Protein AF-A0A3D3PNQ1-F1 (afdb_monomer_lite)

Radius of gyration: 33.35 Å; chains: 1; bounding box: 90×78×55 Å

Sequence (111 aa):
MNPTLRNFSMIVSLSAAGLLAACGGGGGSSSAPGTLGVAMTDAPSCGYDAVNVTVNKVRVNQSATASDTDAGWTDITLNPAKKINLLNLTNGALEQLGETPLAAGHYTQLR

pLDDT: mean 84.72, std 19.07, range [38.25, 98.56]

Structure (mmCIF, N/CA/C/O backbone):
data_AF-A0A3D3PNQ1-F1
#
_entry.id   AF-A0A3D3PNQ1-F1
#
loop_
_atom_site.group_PDB
_atom_site.id
_atom_site.type_symbol
_atom_site.label_atom_id
_atom_site.label_alt_id
_ato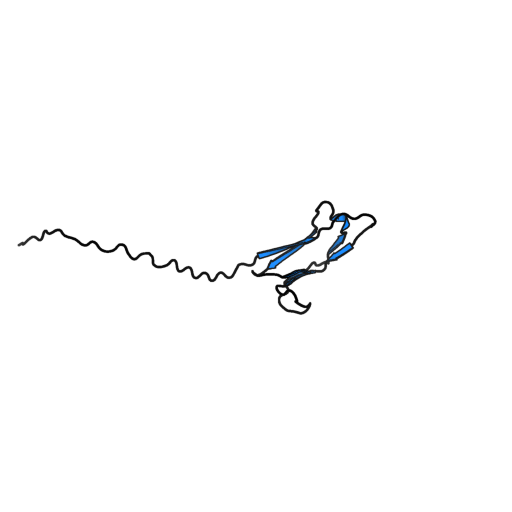m_site.label_comp_id
_atom_site.label_asym_id
_atom_site.label_entity_id
_atom_site.label_seq_id
_atom_site.pdbx_PDB_ins_code
_atom_site.Cartn_x
_atom_site.Cartn_y
_atom_site.Cartn_z
_atom_site.occupancy
_atom_site.B_iso_or_equiv
_atom_site.auth_seq_id
_atom_site.auth_comp_id
_atom_site.auth_asym_id
_atom_site.auth_atom_id
_atom_site.pdbx_PDB_model_num
ATOM 1 N N . MET A 1 1 ? 66.655 64.317 -33.186 1.00 38.25 1 MET A N 1
ATOM 2 C CA . MET A 1 1 ? 66.115 65.424 -34.007 1.00 38.25 1 MET A CA 1
ATOM 3 C C . MET A 1 1 ? 64.935 64.869 -34.800 1.00 38.25 1 MET A C 1
ATOM 5 O O . MET A 1 1 ? 65.093 63.832 -35.426 1.00 38.25 1 MET A O 1
ATOM 9 N N . ASN A 1 2 ? 63.763 65.489 -34.614 1.00 47.16 2 ASN A N 1
ATOM 10 C CA . ASN A 1 2 ? 62.400 65.099 -35.039 1.00 47.16 2 ASN A CA 1
ATOM 11 C C . ASN A 1 2 ? 62.227 64.912 -36.568 1.00 47.16 2 ASN A C 1
ATOM 13 O O . ASN A 1 2 ? 63.029 65.468 -37.317 1.00 47.16 2 ASN A O 1
ATOM 17 N N . PRO A 1 3 ? 61.213 64.144 -37.038 1.00 46.59 3 PRO A N 1
ATOM 18 C CA . PRO A 1 3 ? 59.819 64.631 -37.155 1.00 46.59 3 PRO A CA 1
ATOM 19 C C . PRO A 1 3 ? 58.782 63.612 -36.626 1.00 46.59 3 PRO A C 1
ATOM 21 O O . PRO A 1 3 ? 58.877 62.420 -36.881 1.00 46.59 3 PRO A O 1
ATOM 24 N N . THR A 1 4 ? 57.893 63.955 -35.692 1.00 45.28 4 THR A N 1
ATOM 25 C CA . THR A 1 4 ? 56.597 64.657 -35.835 1.00 45.28 4 THR A CA 1
ATOM 26 C C . THR A 1 4 ? 55.593 64.080 -36.841 1.00 45.28 4 THR A C 1
ATOM 28 O O . THR A 1 4 ? 55.849 64.041 -38.039 1.00 45.28 4 THR A O 1
ATOM 31 N N . LEU A 1 5 ? 54.387 63.858 -36.294 1.00 50.41 5 LEU A N 1
ATOM 32 C CA . LEU A 1 5 ? 53.048 63.950 -36.892 1.00 50.41 5 LEU A CA 1
ATOM 33 C C . LEU A 1 5 ? 52.552 62.778 -37.749 1.00 50.41 5 LEU A C 1
ATOM 35 O O . LEU A 1 5 ? 52.920 62.622 -38.910 1.00 50.41 5 LEU A O 1
ATOM 39 N N . ARG A 1 6 ? 51.501 62.118 -37.244 1.00 48.44 6 ARG A N 1
ATOM 40 C CA . ARG A 1 6 ? 50.291 61.959 -38.057 1.00 48.44 6 ARG A CA 1
ATOM 41 C C . ARG A 1 6 ? 49.026 61.929 -37.201 1.00 48.44 6 ARG A C 1
ATOM 43 O O . ARG A 1 6 ? 48.668 60.927 -36.598 1.00 48.44 6 ARG A O 1
ATOM 50 N N . ASN A 1 7 ? 48.375 63.083 -37.178 1.00 50.88 7 ASN A N 1
ATOM 51 C CA . ASN A 1 7 ? 46.952 63.249 -36.928 1.00 50.88 7 ASN A CA 1
ATOM 52 C C . ASN A 1 7 ? 46.200 62.544 -38.074 1.00 50.88 7 ASN A C 1
ATOM 54 O O . ASN A 1 7 ? 46.560 62.817 -39.215 1.00 50.88 7 ASN A O 1
ATOM 58 N N . PHE A 1 8 ? 45.211 61.681 -37.820 1.00 46.34 8 PHE A N 1
ATOM 59 C CA . PHE A 1 8 ? 43.975 61.624 -38.620 1.00 46.34 8 PHE A CA 1
ATOM 60 C C . PHE A 1 8 ? 42.955 60.648 -38.020 1.00 46.34 8 PHE A C 1
ATOM 62 O O . PHE A 1 8 ? 43.210 59.463 -37.827 1.00 46.34 8 PHE A O 1
ATOM 69 N N . SER A 1 9 ? 41.785 61.207 -37.745 1.00 49.00 9 SER A N 1
ATOM 70 C CA . SER A 1 9 ? 40.527 60.540 -37.438 1.00 49.00 9 SER A CA 1
ATOM 71 C C . SER A 1 9 ? 40.068 59.661 -38.611 1.00 49.00 9 SER A C 1
ATOM 73 O O . SER A 1 9 ? 40.113 60.148 -39.737 1.00 49.00 9 SER A O 1
ATOM 75 N N . MET A 1 10 ? 39.612 58.422 -38.366 1.00 44.97 10 MET A N 1
ATOM 76 C CA . MET A 1 10 ? 38.375 57.843 -38.939 1.00 44.97 10 MET A CA 1
ATOM 77 C C . MET A 1 10 ? 38.227 56.323 -38.700 1.00 44.97 10 MET A C 1
ATOM 79 O O . MET A 1 10 ? 39.079 55.537 -39.090 1.00 44.97 10 MET A O 1
ATOM 83 N N . ILE A 1 11 ? 37.051 55.975 -38.157 1.00 53.47 11 ILE A N 1
ATOM 84 C CA . ILE A 1 11 ? 36.168 54.835 -38.489 1.00 53.47 11 ILE A CA 1
ATOM 85 C C . ILE A 1 11 ? 36.722 53.412 -38.315 1.00 53.47 11 ILE A C 1
ATOM 87 O O . ILE A 1 11 ? 37.449 52.939 -39.173 1.00 53.47 11 ILE A O 1
ATOM 91 N N . VAL A 1 12 ? 36.167 52.666 -37.345 1.00 51.66 12 VAL A N 1
ATOM 92 C CA . VAL A 1 12 ? 35.718 51.271 -37.555 1.00 51.66 12 VAL A CA 1
ATOM 93 C C . VAL A 1 12 ? 34.482 51.001 -36.684 1.00 51.66 12 VAL A C 1
ATOM 95 O O . VAL A 1 12 ? 34.578 50.803 -35.475 1.00 51.66 12 VAL A O 1
ATOM 98 N N . SER A 1 13 ? 33.305 50.986 -37.310 1.00 58.44 13 SER A N 1
ATOM 99 C CA . SER A 1 13 ? 32.117 50.293 -36.804 1.00 58.44 13 SER A CA 1
ATOM 100 C C . SER A 1 13 ? 32.240 48.809 -37.158 1.00 58.44 13 SER A C 1
ATOM 102 O O . SER A 1 13 ? 32.164 48.489 -38.336 1.00 58.44 13 SER A O 1
ATOM 104 N N . LEU A 1 14 ? 32.457 47.928 -36.175 1.00 53.62 14 LEU A N 1
ATOM 105 C CA . LEU A 1 14 ? 32.313 46.456 -36.235 1.00 53.62 14 LEU A CA 1
ATOM 106 C C . LEU A 1 14 ? 32.769 45.945 -34.852 1.00 53.62 14 LEU A C 1
ATOM 108 O O . LEU A 1 14 ? 33.936 46.073 -34.513 1.00 53.62 14 LEU A O 1
ATOM 112 N N . SER A 1 15 ? 31.963 45.399 -33.944 1.00 56.06 15 SER A N 1
ATOM 113 C CA . SER A 1 15 ? 31.302 44.099 -34.063 1.00 56.06 15 SER A CA 1
ATOM 114 C C . SER A 1 15 ? 30.521 43.867 -32.756 1.00 56.06 15 SER A C 1
ATOM 116 O O . SER A 1 15 ? 31.131 43.676 -31.708 1.00 56.06 15 SER A O 1
ATOM 118 N N . ALA A 1 16 ? 29.188 43.885 -32.790 1.00 56.97 16 ALA A N 1
ATOM 119 C CA . ALA A 1 16 ? 28.334 43.526 -31.648 1.00 56.97 16 ALA A CA 1
ATOM 120 C C . ALA A 1 16 ? 27.601 42.200 -31.916 1.00 56.97 16 ALA A C 1
ATOM 122 O O . ALA A 1 16 ? 26.392 42.091 -31.744 1.00 56.97 16 ALA A O 1
ATOM 123 N N . ALA A 1 17 ? 28.329 41.191 -32.395 1.00 57.47 17 ALA A N 1
ATOM 124 C CA . ALA A 1 17 ? 27.790 39.866 -32.680 1.00 57.47 17 ALA A CA 1
ATOM 125 C C . ALA A 1 17 ? 28.833 38.815 -32.293 1.00 57.47 17 ALA A C 1
ATOM 127 O O . ALA A 1 17 ? 29.747 38.535 -33.062 1.00 57.47 17 ALA A O 1
ATOM 128 N N . GLY A 1 18 ? 28.743 38.271 -31.077 1.00 60.44 18 GLY A N 1
ATOM 129 C CA . GLY A 1 18 ? 29.689 37.229 -30.667 1.00 60.44 18 GLY A CA 1
ATOM 130 C C . GLY A 1 18 ? 29.585 36.654 -29.257 1.00 60.44 18 GLY A C 1
ATOM 131 O O . GLY A 1 18 ? 30.374 35.774 -28.945 1.00 60.44 18 GLY A O 1
ATOM 132 N N . LEU A 1 19 ? 28.646 37.084 -28.403 1.00 57.81 19 LEU A N 1
ATOM 133 C CA . LEU A 1 19 ? 28.533 36.550 -27.030 1.00 57.81 19 LEU A CA 1
ATOM 134 C C . LEU A 1 19 ? 27.261 35.733 -26.764 1.00 57.81 19 LEU A C 1
ATOM 136 O O . LEU A 1 19 ? 26.935 35.457 -25.617 1.00 57.81 19 LEU A O 1
ATOM 140 N N . LEU A 1 20 ? 26.569 35.277 -27.809 1.00 56.88 20 LEU A N 1
ATOM 141 C CA . LEU A 1 20 ? 25.509 34.266 -27.684 1.00 56.88 20 LEU A CA 1
ATOM 142 C C . LEU A 1 20 ? 26.071 32.851 -27.889 1.00 56.88 20 LEU A C 1
ATOM 144 O O . LEU A 1 20 ? 25.394 31.989 -28.447 1.00 56.88 20 LEU A O 1
ATOM 148 N N . ALA A 1 21 ? 27.315 32.605 -27.453 1.00 60.19 21 ALA A N 1
ATOM 149 C CA . ALA A 1 21 ? 27.858 31.258 -27.338 1.00 60.19 21 ALA A CA 1
ATOM 150 C C . ALA A 1 21 ? 27.078 30.521 -26.242 1.00 60.19 21 ALA A C 1
ATOM 152 O O . ALA A 1 21 ? 27.427 30.544 -25.068 1.00 60.19 21 ALA A O 1
ATOM 153 N N . ALA A 1 22 ? 25.949 29.979 -26.689 1.00 55.75 22 ALA A N 1
ATOM 154 C CA . ALA A 1 22 ? 25.191 28.864 -26.177 1.00 55.75 22 ALA A CA 1
ATOM 155 C C . ALA A 1 22 ? 25.344 28.605 -24.675 1.00 55.75 22 ALA A C 1
ATOM 157 O O . ALA A 1 22 ? 26.286 27.961 -24.214 1.00 55.75 22 ALA A O 1
ATOM 158 N N . CYS A 1 23 ? 24.287 28.959 -23.945 1.00 60.81 23 CYS A N 1
ATOM 159 C CA . CYS A 1 23 ? 23.791 28.143 -22.847 1.00 60.81 23 CYS A CA 1
ATOM 160 C C . CYS A 1 23 ? 23.475 26.737 -23.400 1.00 60.81 23 CYS A C 1
ATOM 162 O O . CYS A 1 23 ? 22.332 26.388 -23.683 1.00 60.81 23 CYS A O 1
ATOM 164 N N . GLY A 1 24 ? 24.518 25.952 -23.659 1.00 57.56 24 GLY A N 1
ATOM 165 C CA . GLY A 1 24 ? 24.444 24.542 -24.005 1.00 57.56 24 GLY A CA 1
ATOM 166 C C . GLY A 1 24 ? 24.231 23.744 -22.730 1.00 57.56 24 GLY A C 1
ATOM 167 O O . GLY A 1 24 ? 25.107 22.992 -22.314 1.00 57.56 24 GLY A O 1
ATOM 168 N N . GLY A 1 25 ? 23.089 23.952 -22.075 1.00 58.78 25 GLY A N 1
ATOM 169 C CA . GLY A 1 25 ? 22.626 23.093 -20.995 1.00 58.78 25 GLY A CA 1
ATOM 170 C C . GLY A 1 25 ? 22.195 21.760 -21.588 1.00 58.78 25 GLY A C 1
ATOM 171 O O . GLY A 1 25 ? 21.031 21.584 -21.937 1.00 58.78 25 GLY A O 1
ATOM 172 N N . GLY A 1 26 ? 23.141 20.835 -21.748 1.00 57.78 26 GLY A N 1
ATOM 173 C CA . GLY A 1 26 ? 22.857 19.436 -22.051 1.00 57.78 26 GLY A CA 1
ATOM 174 C C . GLY A 1 26 ?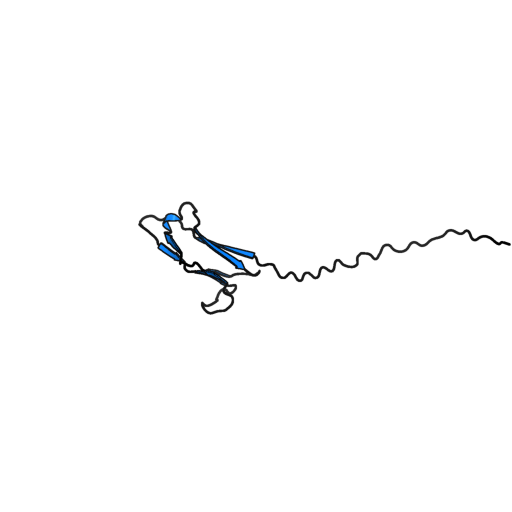 22.089 18.822 -20.884 1.00 57.78 26 GLY A C 1
ATOM 175 O O . GLY A 1 26 ? 22.687 18.299 -19.949 1.00 57.78 26 GLY A O 1
ATOM 176 N N . GLY A 1 27 ? 20.763 18.951 -20.915 1.00 58.59 27 GLY A N 1
ATOM 177 C CA . GLY A 1 27 ? 19.837 18.457 -19.902 1.00 58.59 27 GLY A CA 1
ATOM 178 C C . GLY A 1 27 ? 19.703 16.941 -19.949 1.00 58.59 27 GLY A C 1
ATOM 179 O O . GLY A 1 27 ? 18.668 16.418 -20.344 1.00 58.59 27 GLY A O 1
ATOM 180 N N . GLY A 1 28 ? 20.747 16.232 -19.530 1.00 60.97 28 GLY A N 1
ATOM 181 C CA . GLY A 1 28 ? 20.641 14.848 -19.087 1.00 60.97 28 GLY A CA 1
ATOM 182 C C . GLY A 1 28 ? 20.160 14.815 -17.642 1.00 60.97 28 GLY A C 1
ATOM 183 O O . GLY A 1 28 ? 20.920 14.439 -16.756 1.00 60.97 28 GLY A O 1
ATOM 184 N N . SER A 1 29 ? 18.929 15.262 -17.380 1.00 62.28 29 SER A N 1
ATOM 185 C CA . SER A 1 29 ? 18.337 15.093 -16.053 1.00 62.28 29 SER A CA 1
ATOM 186 C C . SER A 1 29 ? 18.027 13.615 -15.864 1.00 62.28 29 SER A C 1
ATOM 188 O O . SER A 1 29 ? 17.011 13.118 -16.346 1.00 62.28 29 SER A O 1
ATOM 190 N N . SER A 1 30 ? 18.889 12.898 -15.143 1.00 64.75 30 SER A N 1
ATOM 191 C CA . SER A 1 30 ? 18.427 11.734 -14.396 1.00 64.75 30 SER A CA 1
ATOM 192 C C . SER A 1 30 ? 17.337 12.247 -13.461 1.00 64.75 30 SER A C 1
ATOM 194 O O . SER A 1 30 ? 17.642 12.949 -12.494 1.00 64.75 30 SER A O 1
ATOM 196 N N . SER A 1 31 ? 16.071 12.003 -13.800 1.00 74.94 31 SER A N 1
ATOM 197 C CA . SER A 1 31 ? 14.953 12.443 -12.973 1.00 74.94 31 SER A CA 1
ATOM 198 C C . SER A 1 31 ? 15.160 11.916 -11.560 1.00 74.94 31 SER A C 1
ATOM 200 O O . SER A 1 31 ? 15.267 10.705 -11.353 1.00 74.94 31 SER A O 1
ATOM 202 N N . ALA A 1 32 ? 15.279 12.839 -10.606 1.00 84.69 32 ALA A N 1
ATOM 203 C CA . ALA A 1 32 ? 15.458 12.488 -9.209 1.00 84.69 32 ALA A CA 1
ATOM 204 C C . ALA A 1 32 ? 14.282 11.608 -8.748 1.00 84.69 32 ALA A C 1
ATOM 206 O O . ALA A 1 32 ? 13.153 11.810 -9.212 1.00 84.69 32 ALA A O 1
ATOM 207 N N . PRO A 1 33 ? 14.526 10.623 -7.869 1.00 92.00 33 PRO A N 1
ATOM 208 C CA . PRO A 1 33 ? 13.450 9.820 -7.314 1.00 92.00 33 PRO A CA 1
ATOM 209 C C . PRO A 1 33 ? 12.467 10.697 -6.525 1.00 92.00 33 PRO A C 1
ATOM 211 O O . PRO A 1 33 ? 12.858 11.684 -5.901 1.00 92.00 33 PRO A O 1
ATOM 214 N N . GLY A 1 34 ? 11.191 10.321 -6.560 1.00 95.00 34 GLY A N 1
ATOM 215 C CA . GLY A 1 34 ? 10.155 10.849 -5.673 1.00 95.00 34 GLY A CA 1
ATOM 216 C C . GLY A 1 34 ? 9.919 9.915 -4.486 1.00 95.00 34 GLY A C 1
ATOM 217 O O . GLY A 1 34 ? 10.484 8.825 -4.430 1.00 95.00 34 GLY A O 1
ATOM 218 N N . THR A 1 35 ? 9.049 10.311 -3.560 1.00 97.50 35 THR A N 1
ATOM 219 C CA . THR A 1 35 ? 8.626 9.462 -2.434 1.00 97.50 35 THR A CA 1
ATOM 220 C C . THR A 1 35 ? 7.161 9.081 -2.603 1.00 97.50 35 THR A C 1
ATOM 222 O O . THR A 1 35 ? 6.310 9.954 -2.764 1.00 97.50 35 THR A O 1
ATOM 225 N N . LEU A 1 36 ? 6.859 7.782 -2.553 1.00 97.81 36 LEU A N 1
ATOM 226 C CA . LEU A 1 36 ? 5.497 7.275 -2.410 1.00 97.81 36 LEU A CA 1
ATOM 227 C C . LEU A 1 36 ? 5.195 7.111 -0.923 1.00 97.81 36 LEU A C 1
ATOM 229 O O . LEU A 1 36 ? 5.867 6.321 -0.266 1.00 97.81 36 LEU A O 1
ATOM 233 N N . GLY A 1 37 ? 4.171 7.802 -0.425 1.00 98.12 37 GLY A N 1
ATOM 234 C CA . GLY A 1 37 ? 3.568 7.533 0.880 1.00 98.12 37 GLY A CA 1
ATOM 235 C C . GLY A 1 37 ? 2.223 6.834 0.726 1.00 98.12 37 GLY A C 1
AT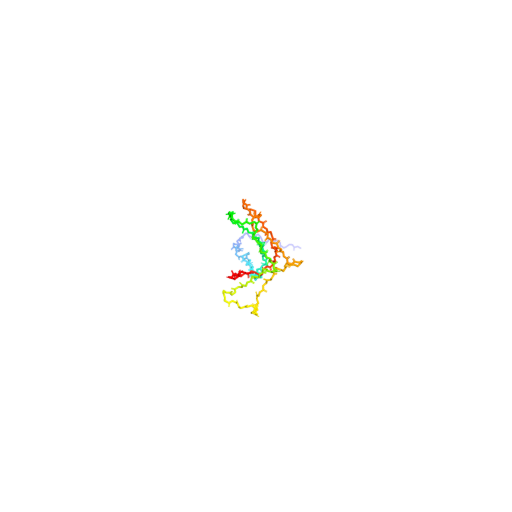OM 236 O O . GLY A 1 37 ? 1.436 7.188 -0.154 1.00 98.12 37 GLY A O 1
ATOM 237 N N . VAL A 1 38 ? 1.965 5.827 1.560 1.00 98.25 38 VAL A N 1
ATOM 238 C CA . VAL A 1 38 ? 0.732 5.032 1.516 1.00 98.25 38 VAL A CA 1
ATOM 239 C C . VAL A 1 38 ? 0.046 5.058 2.874 1.00 98.25 38 VAL A C 1
ATOM 241 O O . VAL A 1 38 ? 0.647 4.725 3.897 1.00 98.25 38 VAL A O 1
ATOM 244 N N . ALA A 1 39 ? -1.246 5.376 2.859 1.00 98.00 39 ALA A N 1
ATOM 245 C CA . ALA A 1 39 ? -2.131 5.291 4.010 1.00 98.00 39 ALA A CA 1
ATOM 246 C C . ALA A 1 39 ? -3.432 4.566 3.643 1.00 98.00 39 ALA A C 1
ATOM 248 O O . ALA A 1 39 ? -3.865 4.589 2.491 1.00 98.00 39 ALA A O 1
ATOM 249 N N . MET A 1 40 ? -4.053 3.934 4.634 1.00 96.44 40 MET A N 1
ATOM 250 C CA . MET A 1 40 ? -5.340 3.251 4.530 1.00 96.44 40 MET A CA 1
ATOM 251 C C . MET A 1 40 ? -6.430 4.072 5.220 1.00 96.44 40 MET A C 1
ATOM 253 O O . MET A 1 40 ? -6.184 4.701 6.246 1.00 96.44 40 MET A O 1
ATOM 257 N N . THR A 1 41 ? -7.640 4.040 4.673 1.00 96.81 41 THR A N 1
ATOM 258 C CA . THR A 1 41 ? -8.847 4.617 5.275 1.00 96.81 41 THR A CA 1
ATOM 259 C C . THR A 1 41 ? -10.038 3.720 4.964 1.00 96.81 41 THR A C 1
ATOM 261 O O . THR A 1 41 ? -9.934 2.852 4.094 1.00 96.81 41 THR A O 1
ATOM 264 N N . ASP A 1 42 ? -11.151 3.922 5.662 1.00 95.19 42 ASP A N 1
ATOM 265 C CA . ASP A 1 42 ? -12.398 3.206 5.405 1.00 95.19 42 ASP A CA 1
ATOM 266 C C . ASP A 1 42 ? -13.616 4.110 5.636 1.00 95.19 42 ASP A C 1
ATOM 268 O O . ASP A 1 42 ? -13.570 5.081 6.398 1.00 95.19 42 ASP A O 1
ATOM 272 N N . ALA A 1 43 ? -14.721 3.793 4.964 1.00 92.00 43 ALA A N 1
ATOM 273 C CA . ALA A 1 43 ? -15.996 4.448 5.214 1.00 92.00 43 ALA A CA 1
ATOM 274 C C . ALA A 1 43 ? -16.656 3.864 6.477 1.00 92.00 43 ALA A C 1
ATOM 276 O O . ALA A 1 43 ? -16.513 2.676 6.758 1.00 92.00 43 ALA A O 1
ATOM 277 N N . PRO A 1 44 ? -17.434 4.652 7.239 1.00 87.75 44 PRO A N 1
ATOM 278 C CA . PRO A 1 44 ? -18.179 4.110 8.368 1.00 87.75 44 PRO A CA 1
ATOM 279 C C . PRO A 1 44 ? -19.132 2.984 7.942 1.00 87.75 44 PRO A C 1
ATOM 281 O O . PRO A 1 44 ? -19.900 3.141 6.993 1.00 87.75 44 PRO A O 1
ATOM 284 N N . SER A 1 45 ? -19.139 1.887 8.701 1.00 87.56 45 SER A N 1
ATOM 285 C CA . SER A 1 45 ? -20.103 0.794 8.561 1.00 87.56 45 SER A CA 1
ATOM 286 C C . SER A 1 45 ? -20.757 0.476 9.903 1.00 87.56 45 SER A C 1
ATOM 288 O O . SER A 1 45 ? -20.137 0.602 10.957 1.00 87.56 45 SER A O 1
ATOM 290 N N . CYS A 1 46 ? -22.012 0.030 9.868 1.00 88.44 46 CYS A N 1
ATOM 291 C CA . CYS A 1 46 ? -22.729 -0.492 11.030 1.00 88.44 46 CYS A CA 1
ATOM 292 C C . CYS A 1 46 ? -22.825 -2.027 10.976 1.00 88.44 46 CYS A C 1
ATOM 294 O O . CYS A 1 46 ? -22.607 -2.631 9.928 1.00 88.44 46 CYS A O 1
ATOM 296 N N . GLY A 1 47 ? -23.150 -2.656 12.111 1.00 94.06 47 GLY A N 1
ATOM 297 C CA . GLY A 1 47 ? -23.455 -4.093 12.174 1.00 94.06 47 GLY A CA 1
ATOM 298 C C . GLY A 1 47 ? -22.257 -5.037 12.330 1.00 94.06 47 GLY A C 1
ATOM 299 O O . GLY A 1 47 ? -22.443 -6.246 12.232 1.00 94.06 47 GLY A O 1
ATOM 300 N N . TYR A 1 48 ? -21.058 -4.514 12.603 1.00 95.25 48 TYR A N 1
ATOM 301 C CA . TYR A 1 48 ? -19.858 -5.306 12.886 1.00 95.25 48 TYR A CA 1
ATOM 302 C C . TYR A 1 48 ? -19.240 -4.893 14.223 1.00 95.25 48 TYR A C 1
ATOM 304 O O . TYR A 1 48 ? -19.182 -3.703 14.525 1.00 95.25 48 TYR A O 1
ATOM 312 N N . ASP A 1 49 ? -18.709 -5.858 14.976 1.00 95.38 49 ASP A N 1
ATOM 313 C CA . ASP A 1 49 ? -17.921 -5.578 16.187 1.00 95.38 49 ASP A CA 1
ATOM 314 C C . ASP A 1 49 ? -16.466 -5.208 15.846 1.00 95.38 49 ASP A C 1
ATOM 316 O O . ASP A 1 49 ? -15.842 -4.379 16.507 1.00 95.38 49 ASP A O 1
ATOM 320 N N . ALA A 1 50 ? -15.909 -5.829 14.800 1.00 95.81 50 ALA A N 1
ATOM 321 C CA . ALA A 1 50 ? -14.582 -5.526 14.276 1.00 95.81 50 ALA A CA 1
ATOM 322 C C . ALA A 1 50 ? -14.433 -5.996 12.826 1.00 95.81 50 ALA A C 1
ATOM 324 O O . ALA A 1 50 ? -14.897 -7.077 12.463 1.00 95.81 50 ALA A O 1
ATOM 325 N N . VAL A 1 51 ? -13.689 -5.229 12.030 1.00 96.19 51 VAL A N 1
ATOM 326 C CA . VAL A 1 51 ? -13.262 -5.614 10.679 1.00 96.19 51 VAL A CA 1
ATOM 327 C C . VAL A 1 51 ? -11.748 -5.498 10.634 1.00 96.19 51 VAL A C 1
ATOM 329 O O . VAL A 1 51 ? -11.201 -4.406 10.536 1.00 96.19 51 VAL A O 1
ATOM 332 N N . ASN A 1 52 ? -11.053 -6.625 10.780 1.00 97.38 52 ASN A N 1
ATOM 333 C CA . ASN A 1 52 ? -9.600 -6.632 10.922 1.00 97.38 52 ASN A CA 1
ATOM 334 C C . ASN A 1 52 ? -8.903 -6.958 9.600 1.00 97.38 52 ASN A C 1
ATOM 336 O O . ASN A 1 52 ? -9.106 -8.037 9.048 1.00 97.38 52 ASN A O 1
ATOM 340 N N . VAL A 1 53 ? -8.009 -6.073 9.169 1.00 97.56 53 VAL A N 1
ATOM 341 C CA . V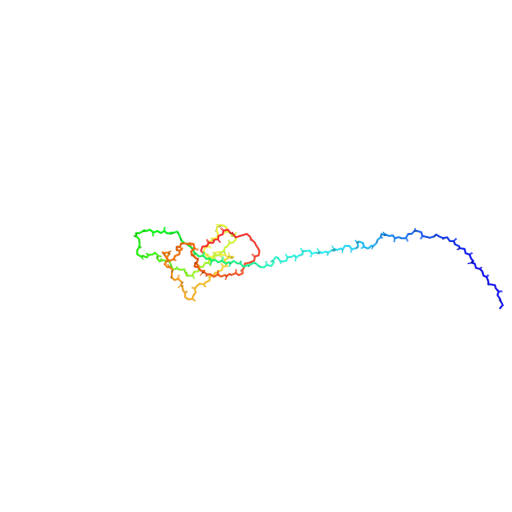AL A 1 53 ? -7.079 -6.292 8.058 1.00 97.56 53 VAL A CA 1
ATOM 342 C C . VAL A 1 53 ? -5.663 -6.359 8.614 1.00 97.56 53 VAL A C 1
ATOM 344 O O . VAL A 1 53 ? -5.258 -5.507 9.401 1.00 97.56 53 VAL A O 1
ATOM 347 N N . THR A 1 54 ? -4.898 -7.368 8.205 1.00 98.38 54 THR A N 1
ATOM 348 C CA . THR A 1 54 ? -3.468 -7.459 8.520 1.00 98.38 54 THR A CA 1
ATOM 349 C C . THR A 1 54 ? -2.674 -7.153 7.263 1.00 98.38 54 THR A C 1
ATOM 351 O O . THR A 1 54 ? -2.768 -7.886 6.283 1.00 98.38 54 THR A O 1
ATOM 354 N N . VAL A 1 55 ? -1.887 -6.081 7.296 1.00 98.31 55 VAL A N 1
ATOM 355 C CA . VAL A 1 55 ? -1.023 -5.683 6.184 1.00 98.31 55 VAL A CA 1
ATOM 356 C C . VAL A 1 55 ? 0.401 -6.134 6.478 1.00 98.31 55 VAL A C 1
ATOM 358 O O . VAL A 1 55 ? 1.034 -5.677 7.431 1.00 98.31 55 VAL A O 1
ATOM 361 N N . ASN A 1 56 ? 0.911 -7.036 5.646 1.00 98.38 56 ASN A N 1
ATOM 362 C CA . ASN A 1 56 ? 2.308 -7.467 5.689 1.00 98.38 56 ASN A CA 1
ATOM 363 C C . ASN A 1 56 ? 3.202 -6.551 4.849 1.00 98.38 56 ASN A C 1
ATOM 365 O O . ASN A 1 56 ? 4.353 -6.296 5.200 1.00 98.38 56 ASN A O 1
ATOM 369 N N . LYS A 1 57 ? 2.691 -6.102 3.701 1.00 97.94 57 LYS A N 1
ATOM 370 C CA . LYS A 1 57 ? 3.467 -5.380 2.700 1.00 97.94 57 LYS A CA 1
ATOM 371 C C . LYS A 1 57 ? 2.546 -4.667 1.721 1.00 97.94 57 LYS A C 1
ATOM 373 O O . LYS A 1 57 ? 1.497 -5.211 1.398 1.00 97.94 57 LYS A O 1
ATOM 378 N N . VAL A 1 58 ? 2.990 -3.519 1.223 1.00 98.25 58 VAL A N 1
ATOM 379 C CA . VAL A 1 58 ? 2.443 -2.861 0.029 1.00 98.25 58 VAL A CA 1
ATOM 380 C C . VAL A 1 58 ? 3.510 -2.904 -1.055 1.00 98.25 58 VAL A C 1
ATOM 382 O O . VAL A 1 58 ? 4.694 -2.722 -0.759 1.00 98.25 58 VAL A O 1
ATOM 385 N N . ARG A 1 59 ? 3.127 -3.165 -2.303 1.00 98.19 59 ARG A N 1
ATOM 386 C CA . ARG A 1 59 ? 4.059 -3.193 -3.436 1.00 98.19 59 ARG A CA 1
ATOM 387 C C . ARG A 1 59 ? 3.531 -2.375 -4.600 1.00 98.19 59 ARG A C 1
ATOM 389 O O . ARG A 1 59 ? 2.331 -2.360 -4.859 1.00 98.19 59 ARG A O 1
ATOM 396 N N . VAL A 1 60 ? 4.446 -1.764 -5.345 1.00 98.44 60 VAL A N 1
ATOM 397 C CA . VAL A 1 60 ? 4.130 -0.958 -6.529 1.00 98.44 60 VAL A CA 1
ATOM 398 C C . VAL A 1 60 ? 4.967 -1.389 -7.737 1.00 98.44 60 VAL A C 1
ATOM 400 O O . VAL A 1 60 ? 6.143 -1.734 -7.587 1.00 98.44 60 VAL A O 1
ATOM 403 N N . ASN A 1 61 ? 4.362 -1.393 -8.928 1.00 98.56 61 ASN A N 1
ATOM 404 C CA . ASN A 1 61 ? 5.017 -1.742 -10.195 1.00 98.56 61 ASN A CA 1
ATOM 405 C C . ASN A 1 61 ? 4.551 -0.822 -11.341 1.00 98.56 61 ASN A C 1
ATOM 407 O O . ASN A 1 61 ? 3.421 -0.325 -11.350 1.00 98.56 61 ASN A O 1
ATOM 411 N N . GLN A 1 62 ? 5.437 -0.591 -12.311 1.00 97.88 62 GLN A N 1
ATOM 412 C CA . GLN A 1 62 ? 5.159 0.190 -13.522 1.00 97.88 62 GLN A CA 1
ATOM 413 C C . GLN A 1 62 ? 4.342 -0.561 -14.577 1.00 97.8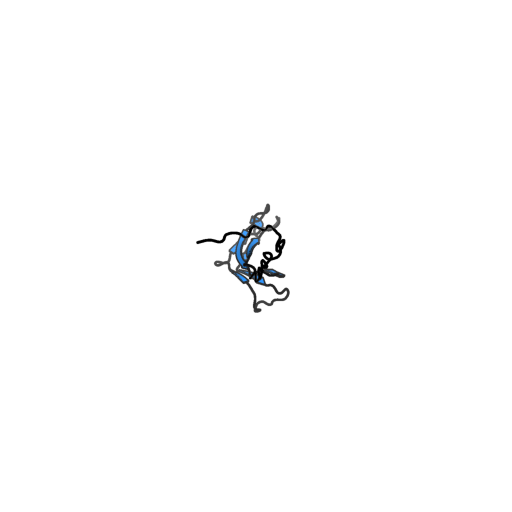8 62 GLN A C 1
ATOM 415 O O . GLN A 1 62 ? 3.725 0.067 -15.432 1.00 97.88 62 GLN A O 1
ATOM 420 N N . SER A 1 63 ? 4.325 -1.893 -14.529 1.00 97.94 63 SER A N 1
ATOM 421 C CA . SER A 1 63 ? 3.525 -2.726 -15.422 1.00 97.94 63 SER A CA 1
ATOM 422 C C . SER A 1 63 ? 2.124 -2.956 -14.858 1.00 97.94 63 SER A C 1
ATOM 424 O O . SER A 1 63 ? 1.950 -3.293 -13.686 1.00 97.94 63 SER A O 1
ATOM 426 N N . ALA A 1 64 ? 1.106 -2.808 -15.708 1.00 97.00 64 ALA A N 1
ATOM 427 C CA . ALA A 1 64 ? -0.298 -3.018 -15.350 1.00 97.00 64 ALA A CA 1
ATOM 428 C C . ALA A 1 64 ? -0.649 -4.505 -15.188 1.00 97.00 64 ALA A C 1
ATOM 430 O O . ALA A 1 64 ? -1.705 -4.841 -14.655 1.00 97.00 64 ALA A O 1
ATOM 431 N N . THR A 1 65 ? 0.234 -5.392 -15.645 1.00 97.25 65 THR A N 1
ATOM 432 C CA . THR A 1 65 ? 0.033 -6.843 -15.688 1.00 97.25 65 THR A CA 1
ATOM 433 C C . THR A 1 65 ? 1.182 -7.601 -15.024 1.00 97.25 65 THR A C 1
ATOM 435 O O . THR A 1 65 ? 1.390 -8.770 -15.339 1.00 97.25 65 THR A O 1
ATOM 438 N N . ALA A 1 66 ? 1.953 -6.945 -14.148 1.00 97.88 66 ALA A N 1
ATOM 439 C CA . ALA A 1 66 ? 3.035 -7.600 -13.422 1.00 97.88 66 ALA A CA 1
ATOM 440 C C . ALA A 1 66 ? 2.494 -8.737 -12.544 1.00 97.88 66 ALA A C 1
ATOM 442 O O . ALA A 1 66 ? 1.538 -8.562 -11.784 1.00 97.88 66 ALA A O 1
ATOM 443 N N . SER A 1 67 ? 3.134 -9.897 -12.636 1.00 97.62 67 SER A N 1
ATOM 444 C CA . SER A 1 67 ? 2.913 -11.030 -11.744 1.00 97.62 67 SER A CA 1
ATOM 445 C C . SER A 1 67 ? 3.667 -10.862 -10.414 1.00 97.62 67 SER A C 1
ATOM 447 O O . SER A 1 67 ? 4.493 -9.962 -10.242 1.00 97.62 67 SER A O 1
ATOM 449 N N . ASP A 1 68 ? 3.408 -11.743 -9.446 1.00 94.50 68 ASP A N 1
ATOM 450 C CA . ASP A 1 68 ? 4.034 -11.749 -8.107 1.00 94.50 68 ASP A CA 1
ATOM 451 C C . ASP A 1 68 ? 5.551 -11.852 -8.120 1.00 94.50 68 ASP A C 1
ATOM 453 O O . ASP A 1 68 ? 6.220 -11.276 -7.255 1.00 94.50 68 ASP A O 1
ATOM 457 N N . THR A 1 69 ? 6.076 -12.565 -9.108 1.00 96.31 69 THR A N 1
ATOM 458 C CA . THR A 1 69 ? 7.498 -12.876 -9.238 1.00 96.31 69 THR A CA 1
ATOM 459 C C . THR A 1 69 ? 8.203 -12.028 -10.288 1.00 96.31 69 THR A C 1
ATOM 461 O O . THR A 1 69 ? 9.412 -12.169 -10.454 1.00 96.31 69 THR A O 1
ATOM 464 N N . ASP A 1 70 ? 7.475 -11.163 -10.998 1.00 97.75 70 ASP A N 1
ATOM 465 C CA . ASP A 1 70 ? 8.070 -10.289 -12.007 1.00 97.75 70 ASP A CA 1
ATOM 466 C C . ASP A 1 70 ? 9.052 -9.297 -11.372 1.00 97.75 70 ASP A C 1
ATOM 468 O O . ASP A 1 70 ? 8.979 -8.959 -10.191 1.00 97.75 70 ASP A O 1
ATOM 472 N N . ALA A 1 71 ? 9.992 -8.800 -12.170 1.00 97.12 71 ALA A N 1
ATOM 473 C CA . ALA A 1 71 ? 10.902 -7.753 -11.731 1.00 97.12 71 ALA A CA 1
ATOM 474 C C . ALA A 1 71 ? 10.190 -6.389 -11.602 1.00 97.12 71 ALA A C 1
ATOM 476 O O . ALA A 1 71 ? 9.058 -6.190 -12.047 1.00 97.12 71 ALA A O 1
ATOM 477 N N . GLY A 1 72 ? 10.883 -5.417 -11.006 1.00 96.25 72 GLY A N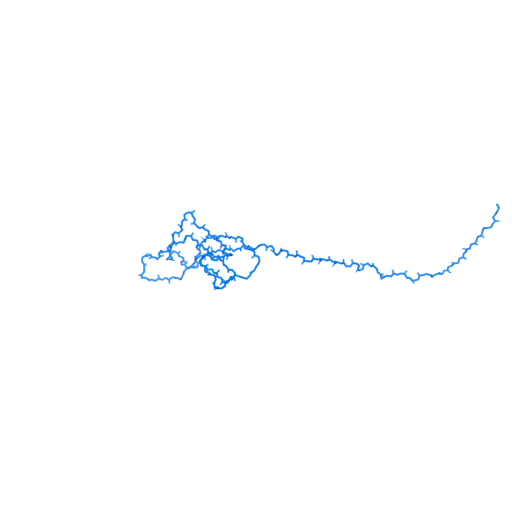 1
ATOM 478 C CA . GLY A 1 72 ? 10.426 -4.022 -10.958 1.00 96.25 72 GLY A CA 1
ATOM 479 C C . GLY A 1 72 ? 9.461 -3.683 -9.818 1.00 96.25 72 GLY A C 1
ATOM 480 O O . GLY A 1 72 ? 9.021 -2.539 -9.728 1.00 96.25 72 GLY A O 1
ATOM 481 N N . TRP A 1 73 ? 9.158 -4.630 -8.926 1.00 98.12 73 TRP A N 1
ATOM 482 C CA . TRP A 1 73 ? 8.434 -4.333 -7.692 1.00 98.12 73 TRP A CA 1
ATOM 483 C C . TRP A 1 73 ? 9.289 -3.513 -6.727 1.00 98.12 73 TRP A C 1
ATOM 485 O O . TRP A 1 73 ? 10.433 -3.868 -6.445 1.00 98.12 73 TRP A O 1
ATOM 495 N N . THR A 1 74 ? 8.706 -2.449 -6.182 1.00 98.19 74 THR A N 1
ATOM 496 C CA . THR A 1 74 ? 9.228 -1.747 -5.004 1.00 98.19 74 THR A CA 1
ATOM 497 C C . THR A 1 74 ? 8.264 -1.930 -3.842 1.00 98.19 74 THR A C 1
ATOM 499 O O . THR A 1 74 ? 7.048 -1.852 -4.026 1.00 98.19 74 THR A O 1
ATOM 502 N N . ASP A 1 75 ? 8.809 -2.182 -2.655 1.00 98.12 75 ASP A N 1
ATOM 503 C CA . ASP A 1 75 ? 8.049 -2.673 -1.510 1.00 98.12 75 ASP A CA 1
ATOM 504 C C . ASP A 1 75 ? 8.112 -1.697 -0.334 1.00 98.12 75 ASP A C 1
ATOM 506 O O . ASP A 1 75 ? 9.169 -1.151 -0.018 1.00 98.12 75 ASP A O 1
ATOM 510 N N . ILE A 1 76 ? 6.992 -1.571 0.371 1.00 98.50 76 ILE A N 1
ATOM 511 C CA . ILE A 1 76 ? 6.900 -1.048 1.734 1.00 98.50 76 ILE A CA 1
ATOM 512 C C . ILE A 1 76 ? 6.573 -2.248 2.623 1.00 98.50 76 ILE A C 1
ATOM 514 O O . ILE A 1 76 ? 5.448 -2.746 2.611 1.00 98.50 76 ILE A O 1
ATOM 518 N N . THR A 1 77 ? 7.565 -2.763 3.352 1.00 98.12 77 THR A N 1
ATOM 519 C CA . THR A 1 77 ? 7.392 -3.937 4.226 1.00 98.12 77 THR A CA 1
ATOM 520 C C . THR A 1 77 ? 7.040 -3.503 5.644 1.00 98.12 77 THR A C 1
ATOM 522 O O . THR A 1 77 ? 7.766 -2.710 6.239 1.00 98.12 77 THR A O 1
ATOM 525 N N . LEU A 1 78 ? 5.965 -4.061 6.205 1.00 98.06 78 LEU A N 1
ATOM 526 C CA . LEU A 1 78 ? 5.550 -3.827 7.585 1.00 98.06 78 LEU A CA 1
ATOM 527 C C . LEU A 1 78 ? 5.983 -5.028 8.429 1.00 98.06 78 LEU A C 1
ATOM 529 O O . LEU A 1 78 ? 5.425 -6.120 8.307 1.00 98.06 78 LEU A O 1
ATOM 533 N N . ASN A 1 79 ? 7.006 -4.833 9.262 1.00 96.25 79 ASN A N 1
ATOM 534 C CA . ASN A 1 79 ? 7.506 -5.860 10.171 1.00 96.25 79 ASN A CA 1
ATOM 535 C C . ASN A 1 79 ? 7.633 -5.297 11.603 1.00 96.25 79 ASN A C 1
ATOM 537 O O . ASN A 1 79 ? 8.492 -4.444 11.830 1.00 96.25 79 ASN A O 1
ATOM 541 N N . PRO A 1 80 ? 6.805 -5.749 12.565 1.00 97.00 80 PRO A N 1
ATOM 542 C CA . PRO A 1 80 ? 5.783 -6.788 12.414 1.00 97.00 80 PRO A CA 1
ATOM 543 C C . PRO A 1 80 ? 4.641 -6.362 11.481 1.00 97.00 80 PRO A C 1
ATOM 545 O O . PRO A 1 80 ? 4.408 -5.172 11.266 1.00 97.00 80 PRO A O 1
ATOM 548 N N . ALA A 1 81 ? 3.924 -7.351 10.939 1.00 98.06 81 ALA A N 1
ATOM 549 C CA . ALA A 1 81 ? 2.727 -7.091 10.147 1.00 98.06 81 ALA A CA 1
ATOM 550 C C . ALA A 1 81 ? 1.718 -6.287 10.976 1.00 98.06 81 ALA A C 1
ATOM 552 O O . ALA A 1 81 ? 1.515 -6.549 12.167 1.00 98.06 81 ALA A O 1
ATOM 553 N N . LYS A 1 82 ? 1.079 -5.305 10.345 1.00 98.12 82 LYS A N 1
ATOM 554 C CA . LYS A 1 82 ? 0.218 -4.353 11.040 1.00 98.12 82 LYS A CA 1
ATOM 555 C C . LYS A 1 82 ? -1.230 -4.807 10.962 1.00 98.12 82 LYS A C 1
ATOM 557 O O . LYS A 1 82 ? -1.803 -4.853 9.877 1.00 98.12 82 LYS A O 1
ATOM 562 N N . LYS A 1 83 ? -1.816 -5.144 12.111 1.00 98.31 83 LYS A N 1
ATOM 563 C CA . LYS A 1 83 ? -3.248 -5.438 12.232 1.00 98.31 83 LYS A CA 1
ATOM 564 C C . LYS A 1 83 ? -4.015 -4.144 12.488 1.00 98.31 83 LYS A C 1
ATOM 566 O O . LYS A 1 83 ? -3.721 -3.434 13.444 1.00 98.31 83 LYS A O 1
ATOM 571 N N . ILE A 1 84 ? -5.000 -3.869 11.647 1.00 98.00 84 ILE A N 1
ATOM 572 C CA . ILE A 1 84 ? -5.778 -2.634 11.623 1.00 98.00 84 ILE A CA 1
ATOM 573 C C . ILE A 1 84 ? -7.251 -3.022 11.708 1.00 98.00 84 ILE A C 1
ATOM 575 O O . ILE A 1 84 ? -7.713 -3.858 10.933 1.00 98.00 84 ILE A O 1
ATOM 579 N N . ASN A 1 85 ? -7.989 -2.431 12.646 1.00 97.19 85 ASN A N 1
ATOM 580 C CA . ASN A 1 85 ? -9.446 -2.528 12.660 1.00 97.19 85 ASN A CA 1
ATOM 581 C C . ASN A 1 85 ? -10.011 -1.365 11.840 1.00 97.19 85 ASN A C 1
ATOM 583 O O . ASN A 1 85 ? -9.864 -0.214 12.248 1.00 97.19 85 ASN A O 1
ATOM 587 N N . LEU A 1 86 ? -10.650 -1.653 10.708 1.00 96.69 86 LEU A N 1
ATOM 588 C CA . LEU A 1 86 ? -11.153 -0.633 9.784 1.00 96.69 86 LEU A CA 1
ATOM 589 C C . LEU A 1 86 ? -12.223 0.261 10.422 1.00 96.69 86 LEU A C 1
ATOM 591 O O . LEU A 1 86 ? -12.302 1.443 10.105 1.00 96.69 86 LEU A O 1
ATOM 595 N N . LEU A 1 87 ? -12.954 -0.251 11.420 1.00 95.81 87 LEU A N 1
ATOM 596 C CA . LEU A 1 87 ? -13.941 0.536 12.169 1.00 95.81 87 LEU A CA 1
ATOM 597 C C . LEU A 1 87 ? -13.313 1.703 12.958 1.00 95.81 87 LEU A C 1
ATOM 599 O O . LEU A 1 87 ? -14.021 2.625 13.359 1.00 95.81 87 LEU A O 1
ATOM 603 N N . ASN A 1 88 ? -11.989 1.702 13.151 1.00 95.06 88 ASN A N 1
ATOM 604 C CA . ASN A 1 88 ? -11.262 2.818 13.758 1.00 95.06 88 ASN A CA 1
ATOM 605 C C . ASN A 1 88 ? -10.930 3.937 12.753 1.00 95.06 88 ASN A C 1
ATOM 607 O O . ASN A 1 88 ? -10.529 5.017 13.179 1.00 95.06 88 ASN A O 1
ATOM 611 N N . LEU A 1 89 ? -11.081 3.710 11.442 1.00 96.44 89 LEU A N 1
ATOM 612 C CA . LEU A 1 89 ? -10.683 4.651 10.382 1.00 96.44 89 LEU A CA 1
ATOM 613 C C . LEU A 1 89 ? -11.810 5.609 9.956 1.00 96.44 89 LEU A C 1
ATOM 615 O O . LEU A 1 89 ? -11.774 6.202 8.880 1.00 96.44 89 LEU A O 1
ATOM 619 N N . THR A 1 90 ? -12.815 5.788 10.813 1.00 91.81 90 THR A N 1
ATOM 620 C CA . THR A 1 90 ? -13.971 6.652 10.548 1.00 91.81 90 THR A CA 1
ATOM 621 C C . THR A 1 90 ? -13.610 8.141 10.576 1.00 91.81 90 THR A C 1
ATOM 623 O O . THR A 1 90 ? -12.556 8.545 11.064 1.00 91.81 90 THR A O 1
ATOM 626 N N . ASN A 1 91 ? -14.496 8.986 10.033 1.00 91.12 91 ASN A N 1
ATOM 627 C CA . ASN A 1 91 ? -14.313 10.443 9.951 1.00 91.12 91 ASN A CA 1
ATOM 628 C C . ASN A 1 91 ? -13.045 10.878 9.189 1.00 91.12 91 ASN A C 1
ATOM 630 O O . ASN A 1 91 ? -12.462 11.918 9.488 1.00 91.12 91 ASN A O 1
ATOM 634 N N . GLY A 1 92 ? -12.626 10.088 8.195 1.00 91.00 92 GLY A N 1
ATOM 635 C CA . GLY A 1 92 ? -11.453 10.384 7.370 1.00 91.00 92 GLY A CA 1
ATOM 636 C C . GLY A 1 92 ? -10.118 10.102 8.060 1.00 91.00 92 GLY A C 1
ATOM 637 O O . GLY A 1 92 ? -9.093 10.627 7.629 1.00 91.00 92 GLY A O 1
ATOM 638 N N . ALA A 1 93 ? -10.110 9.298 9.128 1.00 96.06 93 ALA A N 1
ATOM 639 C CA . ALA A 1 93 ? -8.872 8.868 9.757 1.00 96.06 93 ALA A CA 1
ATOM 640 C C . ALA A 1 93 ? -8.024 8.026 8.786 1.00 96.06 93 ALA A C 1
ATOM 642 O O . ALA A 1 93 ? -8.531 7.198 8.021 1.00 96.06 93 ALA A O 1
ATOM 643 N N . LEU A 1 94 ? -6.714 8.272 8.821 1.00 97.31 94 LEU A N 1
ATOM 644 C CA . LEU A 1 94 ? -5.722 7.625 7.971 1.00 97.31 94 LEU A CA 1
ATOM 645 C C . LEU A 1 94 ? -4.784 6.776 8.823 1.00 97.31 94 LEU A C 1
ATOM 647 O O . LEU A 1 94 ? -4.170 7.275 9.766 1.00 97.31 94 LEU A O 1
ATOM 651 N N . GLU A 1 95 ? -4.610 5.519 8.435 1.00 97.94 95 GLU A N 1
ATOM 652 C CA . GLU A 1 95 ? -3.600 4.633 8.998 1.00 97.94 95 GLU A CA 1
ATOM 653 C C . GLU A 1 95 ? -2.395 4.563 8.063 1.00 97.94 95 GLU A C 1
ATOM 655 O O . GLU A 1 95 ? -2.480 4.017 6.963 1.00 97.94 95 GLU A O 1
ATOM 660 N N . GLN A 1 96 ? -1.257 5.106 8.492 1.00 98.06 96 GLN A N 1
ATOM 661 C CA . GLN A 1 96 ? -0.042 5.114 7.676 1.00 98.06 96 GLN A CA 1
ATOM 662 C C . GLN A 1 96 ? 0.532 3.698 7.546 1.00 98.06 96 GLN A C 1
ATOM 664 O O . GLN A 1 96 ? 0.737 2.999 8.547 1.00 98.06 96 GLN A O 1
ATOM 669 N N . LEU A 1 97 ? 0.808 3.279 6.311 1.00 98.31 97 LEU A N 1
ATOM 670 C CA . LEU A 1 97 ? 1.432 1.992 5.986 1.00 98.31 97 LEU A CA 1
ATOM 671 C C . LEU A 1 97 ? 2.929 2.134 5.690 1.00 98.31 97 LEU A C 1
ATOM 673 O O . LEU A 1 97 ? 3.659 1.151 5.795 1.00 98.31 97 LEU A O 1
ATOM 677 N N . GLY A 1 98 ? 3.387 3.351 5.385 1.00 98.12 98 GLY A N 1
ATOM 678 C CA . GLY A 1 98 ? 4.796 3.705 5.248 1.00 98.12 98 GLY A CA 1
ATOM 679 C C . GLY A 1 98 ? 5.085 4.495 3.979 1.00 98.12 98 GLY A C 1
ATOM 680 O O . GLY A 1 98 ? 4.175 4.905 3.256 1.00 98.12 98 GLY A O 1
ATOM 681 N N . GLU A 1 99 ? 6.374 4.687 3.717 1.00 98.25 99 GLU A N 1
ATOM 682 C CA . GLU A 1 99 ? 6.869 5.420 2.558 1.00 98.25 99 GLU A CA 1
ATOM 683 C C . GLU A 1 99 ? 8.051 4.689 1.912 1.00 98.25 99 GLU A C 1
ATOM 685 O O . GLU A 1 99 ? 8.771 3.942 2.579 1.00 98.25 99 GLU A O 1
ATOM 690 N N . THR A 1 100 ? 8.264 4.900 0.614 1.00 97.75 100 THR A N 1
ATOM 691 C CA . THR A 1 100 ? 9.421 4.358 -0.113 1.00 97.75 100 THR A CA 1
ATOM 692 C C . THR A 1 100 ? 9.822 5.275 -1.273 1.00 97.75 100 THR A C 1
ATOM 694 O O . THR A 1 100 ? 8.942 5.876 -1.903 1.00 97.75 100 THR A O 1
ATOM 697 N N . PRO A 1 101 ? 11.124 5.427 -1.580 1.00 97.19 101 PRO A N 1
ATOM 698 C CA . PRO A 1 101 ? 11.550 6.158 -2.764 1.00 97.19 101 PRO A CA 1
ATOM 699 C C . PRO A 1 101 ? 11.181 5.390 -4.037 1.00 97.19 101 PRO A C 1
ATOM 701 O O . PRO A 1 101 ? 11.392 4.182 -4.135 1.00 97.19 101 PRO A O 1
ATOM 704 N N . LEU A 1 102 ? 10.689 6.105 -5.043 1.00 96.88 102 LEU A N 1
ATOM 705 C CA . LEU A 1 102 ? 10.416 5.586 -6.378 1.00 96.88 102 LEU A CA 1
ATOM 706 C C . LEU A 1 102 ? 11.227 6.351 -7.411 1.00 96.88 102 LEU A C 1
ATOM 708 O O . LEU A 1 102 ? 11.299 7.579 -7.386 1.00 96.88 102 LEU A O 1
ATOM 712 N N . ALA A 1 103 ? 11.805 5.619 -8.361 1.00 95.50 103 ALA A N 1
ATOM 713 C CA . ALA A 1 103 ? 12.347 6.236 -9.560 1.00 95.50 103 ALA A CA 1
ATOM 714 C C . ALA A 1 103 ? 11.236 6.992 -10.304 1.00 95.50 103 ALA A C 1
ATOM 716 O O . ALA A 1 103 ? 10.063 6.618 -10.249 1.00 95.50 103 ALA A O 1
ATOM 717 N N . ALA A 1 104 ? 11.600 8.048 -11.027 1.00 94.81 104 ALA A N 1
ATOM 718 C CA . ALA A 1 104 ? 10.631 8.731 -11.869 1.00 94.81 104 ALA A CA 1
ATOM 719 C C . ALA A 1 104 ? 10.065 7.765 -12.922 1.00 94.81 104 ALA A C 1
ATOM 721 O O . ALA A 1 104 ? 10.809 7.052 -13.597 1.00 94.81 104 ALA A O 1
ATOM 722 N N . GLY A 1 105 ? 8.744 7.751 -13.065 1.00 93.88 105 GLY A N 1
ATOM 723 C CA . GLY A 1 105 ? 8.059 6.870 -13.999 1.00 93.88 105 GLY A CA 1
ATOM 724 C C . GLY A 1 105 ? 6.562 6.800 -13.734 1.00 93.88 105 GLY A C 1
ATOM 725 O O . GLY A 1 105 ? 6.049 7.419 -12.803 1.00 93.88 105 GLY A O 1
ATOM 726 N N . HIS A 1 106 ? 5.865 6.044 -14.578 1.00 95.75 106 HIS A N 1
ATOM 727 C CA . HIS A 1 106 ? 4.429 5.821 -14.466 1.00 95.75 106 HIS A CA 1
ATOM 728 C C . HIS A 1 106 ? 4.167 4.461 -13.816 1.00 95.75 106 HIS A C 1
ATOM 730 O O . HIS A 1 106 ? 4.602 3.436 -14.336 1.00 95.75 106 HIS A O 1
ATOM 736 N N . TYR A 1 107 ? 3.464 4.460 -12.684 1.00 97.19 107 TYR A N 1
ATOM 737 C CA . TYR A 1 107 ? 3.153 3.262 -11.909 1.00 97.19 107 TYR A CA 1
ATOM 738 C C . TYR A 1 107 ? 1.677 2.903 -12.054 1.00 97.19 107 TYR A C 1
ATOM 740 O O . TYR A 1 107 ? 0.813 3.746 -11.837 1.00 97.19 107 TYR A O 1
ATOM 748 N N . THR A 1 108 ? 1.386 1.660 -12.431 1.00 97.75 108 THR A N 1
ATOM 749 C CA . THR A 1 108 ? 0.022 1.216 -12.777 1.00 97.75 108 THR A CA 1
ATOM 750 C C . THR A 1 108 ? -0.511 0.106 -11.890 1.00 97.75 108 THR A C 1
ATOM 752 O O . THR A 1 108 ? -1.681 -0.244 -12.004 1.00 97.75 108 THR A O 1
ATOM 755 N N . GLN A 1 109 ? 0.321 -0.468 -11.024 1.00 97.81 109 GLN A N 1
ATOM 756 C CA . GLN A 1 109 ? -0.125 -1.433 -10.027 1.00 97.81 109 GLN A CA 1
ATOM 757 C C . GLN A 1 109 ? 0.312 -1.010 -8.632 1.00 97.81 109 GLN A C 1
ATOM 759 O O . GLN A 1 109 ? 1.489 -0.724 -8.414 1.00 97.81 109 GLN A O 1
ATOM 764 N N . LEU A 1 110 ? -0.641 -1.053 -7.699 1.00 97.25 110 LEU A N 1
ATOM 765 C CA . LEU A 1 110 ? -0.444 -1.011 -6.254 1.00 97.25 110 LEU A CA 1
ATOM 766 C C . LEU A 1 110 ? -1.285 -2.127 -5.639 1.00 97.25 110 LEU A C 1
ATOM 768 O O . LEU A 1 110 ? -2.438 -2.311 -6.035 1.00 97.25 110 LEU A O 1
ATOM 772 N N . ARG A 1 111 ? -0.709 -2.874 -4.700 1.00 94.44 111 ARG A N 1
ATOM 773 C CA . ARG A 1 111 ? -1.391 -3.955 -3.981 1.00 94.44 111 ARG A CA 1
ATOM 774 C C . ARG A 1 111 ? -0.745 -4.255 -2.640 1.00 94.44 111 ARG A C 1
ATOM 776 O O . ARG A 1 111 ? 0.444 -3.894 -2.473 1.00 94.44 111 ARG A O 1
#

Foldseek 3Di:
DDDDDDDDDDDDDDDPPDPPPDPPPPPPPQPFWDKDWDKDADEADPDDPWDKDWAQKKWWAQDLDDDPPDPRIDIQGDVVTDIDTNNVRYPPRIGTSGMDIDRDHHINDMD

Secondary structure (DSSP, 8-state):
------------------------------PPPEEEEEEE-----SS-S--EEEEEEEEEES-TT--TT-TT-EEEEEEEEEEEEGGGS-TT--EEEEEEEE-SS---EE-